Protein AF-A0A968WEZ2-F1 (afdb_monomer_lite)

Radius of gyration: 13.59 Å; chains: 1; bounding box: 35×35×30 Å

Sequence (108 aa):
MQVKFKNPVKPELSGIVQKRNRRLQNFFSSKNLDVRLHGDAQNPLMVLCGCVGLSAYVHNFDLILLDKPNQGATMKTFKLTEIVQGTREEVIEWIQEFPQMPLYRHST

Structure (mmCIF, N/CA/C/O backbone):
data_AF-A0A968WEZ2-F1
#
_entry.id   AF-A0A968WEZ2-F1
#
loop_
_atom_site.group_PDB
_atom_site.id
_atom_site.type_symbol
_atom_site.label_atom_id
_atom_site.label_alt_id
_atom_site.label_comp_id
_atom_site.label_asym_id
_atom_site.label_entity_id
_atom_site.label_seq_id
_atom_site.pdbx_PDB_ins_code
_atom_site.Cartn_x
_atom_site.Cartn_y
_atom_site.Cartn_z
_atom_site.occupancy
_atom_site.B_iso_or_equiv
_atom_site.auth_seq_id
_atom_site.auth_comp_id
_atom_site.auth_asym_id
_atom_site.auth_ato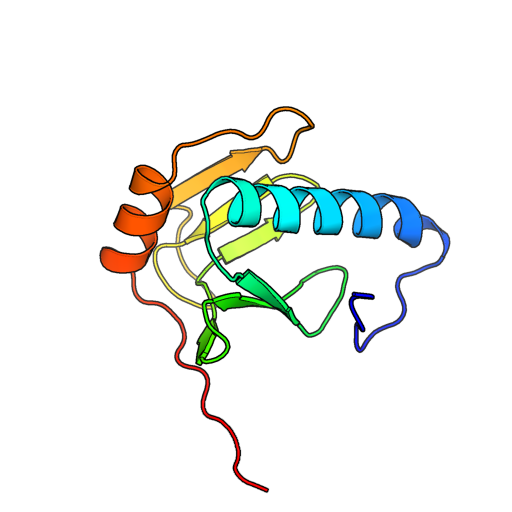m_id
_atom_site.pdbx_PDB_model_num
ATOM 1 N N . MET A 1 1 ? 1.355 -15.223 9.016 1.00 38.09 1 MET A N 1
ATOM 2 C CA . MET A 1 1 ? 1.971 -15.585 7.717 1.00 38.09 1 MET A CA 1
ATOM 3 C C . MET A 1 1 ? 3.245 -14.767 7.532 1.00 38.09 1 MET A C 1
ATOM 5 O O . MET A 1 1 ? 3.175 -13.553 7.658 1.00 38.09 1 MET A O 1
ATOM 9 N N . GLN A 1 2 ? 4.399 -15.403 7.304 1.00 38.97 2 GLN A N 1
ATOM 10 C CA . GLN A 1 2 ? 5.657 -14.698 7.010 1.00 38.97 2 GLN A CA 1
ATOM 11 C C . GLN A 1 2 ? 5.679 -14.239 5.547 1.00 38.97 2 GLN A C 1
ATOM 13 O O . GLN A 1 2 ? 5.429 -15.031 4.640 1.00 38.97 2 GLN A O 1
ATOM 18 N N . VAL A 1 3 ? 5.994 -12.964 5.327 1.00 54.66 3 VAL A N 1
ATOM 19 C CA . VAL A 1 3 ? 6.190 -12.382 3.995 1.00 54.66 3 VAL A CA 1
ATOM 20 C C . VAL A 1 3 ? 7.546 -12.856 3.465 1.00 54.66 3 VAL A C 1
ATOM 22 O O . VAL A 1 3 ? 8.570 -12.580 4.086 1.00 54.66 3 VAL A O 1
ATOM 25 N N . LYS A 1 4 ? 7.568 -13.599 2.352 1.00 53.06 4 LYS A N 1
ATOM 26 C CA . LYS A 1 4 ? 8.810 -14.074 1.719 1.00 53.06 4 LYS A CA 1
ATOM 27 C C . LYS A 1 4 ? 9.200 -13.126 0.584 1.00 53.06 4 LYS A C 1
ATOM 29 O O . LYS A 1 4 ? 8.541 -13.108 -0.452 1.00 53.06 4 LYS A O 1
ATOM 34 N N . PHE A 1 5 ? 10.257 -12.346 0.784 1.00 66.69 5 PHE A N 1
ATOM 35 C CA . PHE A 1 5 ? 10.818 -11.457 -0.236 1.00 66.69 5 PHE A CA 1
ATOM 36 C C . PHE A 1 5 ? 11.946 -12.151 -1.007 1.00 66.69 5 PHE A C 1
ATOM 38 O O . PHE A 1 5 ? 12.654 -12.983 -0.443 1.00 66.69 5 PHE A O 1
ATOM 45 N N . LYS A 1 6 ? 12.101 -11.821 -2.297 1.00 55.00 6 LYS A N 1
ATOM 46 C CA . LYS A 1 6 ? 13.113 -12.437 -3.179 1.00 55.00 6 LYS A CA 1
ATOM 47 C C . LYS A 1 6 ? 14.534 -11.913 -2.937 1.00 55.00 6 LYS A C 1
ATOM 49 O O . LYS A 1 6 ? 15.476 -12.671 -3.126 1.00 55.00 6 LYS A O 1
ATOM 54 N N . ASN A 1 7 ? 14.680 -10.661 -2.495 1.00 58.75 7 ASN A N 1
ATOM 55 C CA . ASN A 1 7 ? 15.979 -10.042 -2.225 1.00 58.75 7 ASN A CA 1
ATOM 56 C C . ASN A 1 7 ? 16.211 -9.880 -0.713 1.00 58.75 7 ASN A C 1
ATOM 58 O O . ASN A 1 7 ? 15.320 -9.376 -0.017 1.00 58.75 7 ASN A O 1
ATOM 62 N N . PRO A 1 8 ? 17.388 -10.266 -0.188 1.00 58.38 8 PRO A N 1
ATOM 63 C CA . PRO A 1 8 ? 17.728 -10.041 1.209 1.00 58.38 8 PRO A CA 1
ATOM 64 C C . PRO A 1 8 ? 17.867 -8.538 1.477 1.00 58.38 8 PRO A C 1
ATOM 66 O O . PRO A 1 8 ? 18.619 -7.831 0.809 1.00 58.38 8 PRO A O 1
ATOM 69 N N . VAL A 1 9 ? 17.131 -8.034 2.470 1.00 63.16 9 VAL A N 1
ATOM 70 C CA . VAL A 1 9 ? 17.291 -6.652 2.940 1.00 63.16 9 VAL A CA 1
ATOM 71 C C . VAL A 1 9 ? 18.659 -6.527 3.598 1.00 63.16 9 VAL A C 1
ATOM 73 O O . VAL A 1 9 ? 19.019 -7.384 4.405 1.00 63.16 9 VAL A O 1
ATOM 76 N N . LYS A 1 10 ? 19.401 -5.449 3.302 1.00 70.12 10 LYS A N 1
ATOM 77 C CA . LYS A 1 10 ? 20.630 -5.123 4.043 1.00 70.12 10 LYS A CA 1
ATOM 78 C C . LYS A 1 10 ? 20.350 -5.208 5.555 1.00 70.12 10 LYS A C 1
ATOM 80 O O . LYS A 1 10 ? 19.337 -4.646 5.983 1.00 70.12 10 LYS A O 1
ATOM 85 N N . PRO A 1 11 ? 21.205 -5.862 6.363 1.00 64.88 11 PRO A N 1
ATOM 86 C CA . PRO A 1 11 ? 20.917 -6.131 7.777 1.00 64.88 11 PRO A CA 1
ATOM 87 C C . PRO A 1 11 ? 20.502 -4.876 8.555 1.00 64.88 11 PRO A C 1
ATOM 89 O O . PRO A 1 11 ? 19.534 -4.898 9.312 1.00 64.88 11 PRO A O 1
ATOM 92 N N . GLU A 1 12 ? 21.167 -3.760 8.261 1.00 65.38 12 GLU A N 1
ATOM 93 C CA . GLU A 1 12 ? 20.985 -2.437 8.868 1.00 65.38 12 GLU A CA 1
ATOM 94 C C . GLU A 1 12 ? 19.600 -1.821 8.599 1.00 65.38 12 GLU A C 1
ATOM 96 O O . GLU A 1 12 ? 19.031 -1.136 9.444 1.00 65.38 12 GLU A O 1
ATOM 101 N N . LEU A 1 13 ? 19.019 -2.097 7.428 1.00 70.62 13 LEU A N 1
ATOM 102 C CA . LEU A 1 13 ? 17.718 -1.567 7.002 1.00 70.62 13 LEU A CA 1
ATOM 103 C C . LEU A 1 13 ? 16.567 -2.538 7.287 1.00 70.62 13 LEU A C 1
ATOM 105 O O . LEU A 1 13 ? 15.399 -2.181 7.116 1.00 70.62 13 LEU A O 1
ATOM 109 N N . SER A 1 14 ? 16.880 -3.764 7.718 1.00 79.31 14 SER A N 1
ATOM 110 C CA . SER A 1 14 ? 15.908 -4.849 7.869 1.00 79.31 14 SER A CA 1
ATOM 111 C C . SER A 1 14 ? 14.756 -4.475 8.805 1.00 79.31 14 SER A C 1
ATOM 113 O O . SER A 1 14 ? 13.595 -4.632 8.427 1.00 79.31 14 SER A O 1
ATOM 115 N N . GLY A 1 15 ? 15.050 -3.885 9.967 1.00 87.62 15 GLY A N 1
ATOM 116 C CA . GLY A 1 15 ? 14.035 -3.492 10.947 1.00 87.62 15 GLY A CA 1
ATOM 117 C C . GLY A 1 15 ? 13.103 -2.386 10.445 1.00 87.62 15 GLY A C 1
ATOM 118 O O . GLY A 1 15 ? 11.884 -2.472 10.612 1.00 87.62 15 GLY A O 1
ATOM 119 N N . ILE A 1 16 ? 13.651 -1.368 9.774 1.00 91.62 16 ILE A N 1
ATOM 120 C CA . ILE A 1 16 ? 12.869 -0.238 9.246 1.00 91.62 16 ILE A CA 1
ATOM 121 C C . ILE A 1 16 ? 11.962 -0.706 8.105 1.00 91.62 16 ILE A C 1
ATOM 123 O O . ILE A 1 16 ? 10.765 -0.412 8.110 1.00 91.62 16 ILE A O 1
ATOM 127 N N . VAL A 1 17 ? 12.503 -1.483 7.162 1.00 91.69 17 VAL A N 1
ATOM 128 C CA . VAL A 1 17 ? 11.745 -2.022 6.023 1.00 91.69 17 VAL A CA 1
ATOM 129 C C . VAL A 1 17 ? 10.642 -2.968 6.498 1.00 91.69 17 VAL A C 1
ATOM 131 O O . VAL A 1 17 ? 9.507 -2.866 6.033 1.00 91.69 17 VAL A O 1
ATOM 134 N N . GLN A 1 18 ? 10.923 -3.839 7.473 1.00 92.00 18 GLN A N 1
ATOM 135 C CA . GLN A 1 18 ? 9.904 -4.704 8.075 1.00 92.00 18 GLN A CA 1
ATOM 136 C C . GLN A 1 18 ? 8.803 -3.893 8.767 1.00 92.00 18 GLN A C 1
ATOM 138 O O . GLN A 1 18 ? 7.620 -4.157 8.545 1.00 92.00 18 GLN A O 1
ATOM 143 N N . LYS A 1 19 ? 9.165 -2.874 9.560 1.00 94.56 19 LYS A N 1
ATOM 144 C CA . LYS A 1 19 ? 8.201 -1.993 10.236 1.00 94.56 19 LYS A CA 1
ATOM 145 C C . LYS A 1 19 ? 7.304 -1.270 9.232 1.00 94.56 19 LYS A C 1
ATOM 147 O O . LYS A 1 19 ? 6.085 -1.259 9.403 1.00 94.56 19 LYS A O 1
ATOM 152 N N . ARG A 1 20 ? 7.885 -0.709 8.171 1.00 95.62 20 ARG A N 1
ATOM 153 C CA . ARG A 1 20 ? 7.147 -0.073 7.074 1.00 95.62 20 ARG A CA 1
ATOM 154 C C . ARG A 1 20 ? 6.204 -1.051 6.387 1.00 95.62 20 ARG A C 1
ATOM 156 O O . ARG A 1 20 ? 5.024 -0.750 6.260 1.00 95.62 20 ARG A O 1
ATOM 163 N N . ASN A 1 21 ? 6.692 -2.221 5.980 1.00 95.69 21 ASN A N 1
ATOM 164 C CA . ASN A 1 21 ? 5.881 -3.211 5.267 1.00 95.69 21 ASN A CA 1
ATOM 165 C C . ASN A 1 21 ? 4.738 -3.744 6.141 1.00 95.69 21 ASN A C 1
ATOM 167 O O . ASN A 1 21 ? 3.638 -3.959 5.639 1.00 95.69 21 ASN A O 1
ATOM 171 N N . ARG A 1 22 ? 4.953 -3.879 7.456 1.00 95.25 22 ARG A N 1
ATOM 172 C CA . ARG A 1 22 ? 3.884 -4.192 8.411 1.00 95.25 22 ARG A CA 1
ATOM 173 C C . ARG A 1 22 ? 2.833 -3.082 8.469 1.00 95.25 22 ARG A C 1
ATOM 175 O O . ARG A 1 22 ? 1.646 -3.379 8.430 1.00 95.25 22 ARG A O 1
ATOM 182 N N . ARG A 1 23 ? 3.241 -1.809 8.538 1.00 96.62 23 ARG A N 1
ATOM 183 C CA . ARG A 1 23 ? 2.296 -0.676 8.514 1.00 96.62 23 ARG A CA 1
ATOM 184 C C . ARG A 1 23 ? 1.544 -0.579 7.187 1.00 96.62 23 ARG A C 1
ATOM 186 O O . ARG A 1 23 ? 0.352 -0.307 7.197 1.00 96.62 23 ARG A O 1
ATOM 193 N N . LEU A 1 24 ? 2.213 -0.861 6.072 1.00 97.19 24 LEU A N 1
ATOM 194 C CA . LEU A 1 24 ? 1.599 -0.929 4.749 1.00 97.19 24 LEU A CA 1
ATOM 195 C C . LEU A 1 24 ? 0.528 -2.027 4.682 1.00 97.19 24 LEU A C 1
ATOM 197 O O . LEU A 1 24 ? -0.582 -1.773 4.231 1.00 97.19 24 LEU A O 1
ATOM 201 N N . GLN A 1 25 ? 0.822 -3.227 5.190 1.00 95.94 25 GLN A N 1
ATOM 202 C CA . GLN A 1 25 ? -0.178 -4.294 5.292 1.00 95.94 25 GLN A CA 1
ATOM 203 C C . GLN A 1 25 ? -1.345 -3.891 6.192 1.00 95.94 25 GLN A C 1
ATOM 205 O O . GLN A 1 25 ? -2.496 -4.048 5.804 1.00 95.94 25 GLN A O 1
ATOM 210 N N . ASN A 1 26 ? -1.064 -3.314 7.363 1.00 96.25 26 ASN A N 1
ATOM 211 C CA . ASN A 1 26 ? -2.108 -2.843 8.270 1.00 96.25 26 ASN A CA 1
ATOM 212 C C . ASN A 1 26 ? -3.004 -1.778 7.622 1.00 96.25 26 ASN A C 1
ATOM 214 O O . ASN A 1 26 ? -4.208 -1.799 7.854 1.00 96.25 26 ASN A O 1
ATOM 218 N N . PHE A 1 27 ? -2.443 -0.884 6.799 1.00 97.69 27 PHE A N 1
ATOM 219 C CA . PHE A 1 27 ? -3.198 0.152 6.092 1.00 97.69 27 PHE A CA 1
ATOM 220 C C . PHE A 1 27 ? -4.286 -0.432 5.180 1.00 97.69 27 PHE A C 1
ATOM 222 O O . PHE A 1 27 ? -5.401 0.090 5.157 1.00 97.69 27 PHE A O 1
ATOM 229 N N . PHE A 1 28 ? -3.976 -1.502 4.440 1.00 97.31 28 PHE A N 1
ATOM 230 C CA . PHE A 1 28 ? -4.944 -2.170 3.564 1.00 97.31 28 PHE A CA 1
ATOM 231 C C . PHE A 1 28 ? -5.882 -3.099 4.340 1.00 97.31 28 PHE A C 1
ATOM 233 O O . PHE A 1 28 ? -7.092 -3.085 4.108 1.00 97.31 28 PHE A O 1
ATOM 240 N N . SER A 1 29 ? -5.356 -3.848 5.313 1.00 96.12 29 SER A N 1
ATOM 241 C CA . SER A 1 29 ? -6.155 -4.747 6.149 1.00 96.12 29 SER A CA 1
ATOM 242 C C . SER A 1 29 ? -7.205 -4.000 6.970 1.00 96.12 29 SER A C 1
ATOM 244 O O . SER A 1 29 ? -8.333 -4.469 7.066 1.00 96.12 29 SER A O 1
ATOM 246 N N . SER A 1 30 ? -6.895 -2.811 7.505 1.00 96.56 30 SER A N 1
ATOM 247 C CA . SER A 1 30 ? -7.879 -2.001 8.244 1.00 96.56 30 SER A CA 1
ATOM 248 C C . SER A 1 30 ? -9.028 -1.503 7.363 1.00 96.56 30 SER A C 1
ATOM 250 O O . SER A 1 30 ? -10.053 -1.067 7.874 1.00 96.56 30 SER A O 1
ATOM 252 N N . LYS A 1 31 ? -8.839 -1.527 6.040 1.00 96.56 31 LYS A N 1
ATOM 253 C CA . LYS A 1 31 ? -9.838 -1.176 5.031 1.00 96.56 31 LYS A CA 1
ATOM 254 C C . LYS A 1 31 ? -10.487 -2.420 4.428 1.00 96.56 31 LYS A C 1
ATOM 256 O O . LYS A 1 31 ? -11.211 -2.278 3.452 1.00 96.56 31 LYS A O 1
ATOM 261 N N . ASN A 1 32 ? -10.256 -3.622 4.970 1.00 96.38 32 ASN A N 1
ATOM 262 C CA . ASN A 1 32 ? -10.747 -4.904 4.447 1.00 96.38 32 ASN A CA 1
ATOM 263 C C . ASN A 1 32 ? -10.368 -5.155 2.970 1.00 96.38 32 ASN A C 1
ATOM 265 O O . ASN A 1 32 ? -11.203 -5.599 2.176 1.00 96.38 32 ASN A O 1
ATOM 269 N N . LEU A 1 33 ? -9.130 -4.831 2.583 1.00 95.69 33 LEU A N 1
ATOM 270 C CA . LEU A 1 33 ? -8.582 -5.110 1.250 1.00 95.69 33 LEU A CA 1
ATOM 271 C C . LEU A 1 33 ? -7.515 -6.213 1.344 1.00 95.69 33 LEU A C 1
ATOM 273 O O . LEU A 1 33 ? -6.529 -6.048 2.063 1.00 95.69 33 LEU A O 1
ATOM 277 N N . ASP A 1 34 ? -7.686 -7.324 0.611 1.00 94.44 34 ASP A N 1
ATOM 278 C CA . ASP A 1 34 ? -6.674 -8.398 0.513 1.00 94.44 34 ASP A CA 1
ATOM 279 C C . ASP A 1 34 ? -5.540 -7.956 -0.417 1.00 94.44 34 ASP A C 1
ATOM 281 O O . ASP A 1 34 ? -5.508 -8.296 -1.602 1.00 94.44 34 ASP A O 1
ATOM 285 N N . VAL A 1 35 ? -4.633 -7.138 0.122 1.00 95.94 35 VAL A N 1
ATOM 286 C CA . VAL A 1 35 ? -3.416 -6.699 -0.562 1.00 95.94 35 VAL A CA 1
ATOM 287 C C . VAL A 1 35 ? -2.216 -7.454 -0.014 1.00 95.94 35 VAL A C 1
ATOM 289 O O . VAL A 1 35 ? -1.882 -7.382 1.171 1.00 95.94 35 VAL A O 1
ATOM 292 N N . ARG A 1 36 ? -1.511 -8.143 -0.908 1.00 94.69 36 ARG A N 1
ATOM 293 C CA . ARG A 1 36 ? -0.303 -8.907 -0.595 1.00 94.69 36 ARG A CA 1
ATOM 294 C C . ARG A 1 36 ? 0.925 -8.207 -1.145 1.00 94.69 36 ARG A C 1
ATOM 296 O O . ARG A 1 36 ? 0.894 -7.640 -2.230 1.00 94.69 36 ARG A O 1
ATOM 303 N N . LEU A 1 37 ? 2.020 -8.260 -0.392 1.00 94.94 37 LEU A N 1
ATOM 304 C CA . LEU A 1 37 ? 3.303 -7.696 -0.809 1.00 94.94 37 LEU A CA 1
ATOM 305 C C . LEU A 1 37 ? 4.148 -8.786 -1.473 1.00 94.94 37 LEU A C 1
ATOM 307 O O . LEU A 1 37 ? 4.384 -9.831 -0.867 1.00 94.94 37 LEU A O 1
ATOM 311 N N . HIS A 1 38 ? 4.612 -8.532 -2.693 1.00 91.56 38 HIS A N 1
ATOM 312 C CA . HIS A 1 38 ? 5.404 -9.459 -3.500 1.00 91.56 38 HIS A CA 1
ATOM 313 C C . HIS A 1 38 ? 6.721 -8.822 -3.963 1.00 91.56 38 HIS A C 1
ATOM 315 O O . HIS A 1 38 ? 6.836 -7.605 -4.078 1.00 91.56 38 HIS A O 1
ATOM 321 N N . GLY A 1 39 ? 7.711 -9.660 -4.284 1.00 88.06 39 GLY A N 1
ATOM 322 C CA . GLY A 1 39 ? 8.963 -9.215 -4.900 1.00 88.06 39 GLY A CA 1
ATOM 323 C C . GLY A 1 39 ? 10.000 -8.721 -3.892 1.00 88.06 39 GLY A C 1
ATOM 324 O O . GLY A 1 39 ? 10.408 -9.479 -3.006 1.00 88.06 39 GLY A O 1
ATOM 325 N N . ASP A 1 40 ? 10.475 -7.491 -4.080 1.00 88.75 40 ASP A N 1
ATOM 326 C CA . ASP A 1 40 ? 11.519 -6.870 -3.262 1.00 88.75 40 ASP A CA 1
ATOM 327 C C . ASP A 1 40 ? 10.923 -6.276 -1.979 1.00 88.75 40 ASP A C 1
ATOM 329 O O . ASP A 1 40 ? 9.911 -5.583 -2.007 1.00 88.75 40 ASP A O 1
ATOM 333 N N . ALA A 1 41 ? 11.553 -6.522 -0.833 1.00 89.44 41 ALA A N 1
ATOM 334 C CA . ALA A 1 41 ? 11.093 -5.972 0.434 1.00 89.44 41 ALA A CA 1
ATOM 335 C C . ALA A 1 41 ? 11.164 -4.447 0.486 1.00 89.44 41 ALA A C 1
ATOM 337 O O . ALA A 1 41 ? 10.329 -3.851 1.158 1.00 89.44 41 ALA A O 1
ATOM 338 N N . GLN A 1 42 ? 12.144 -3.824 -0.171 1.00 89.88 42 GLN A N 1
ATOM 339 C CA . GLN A 1 42 ? 12.334 -2.375 -0.198 1.00 89.88 42 GLN A CA 1
ATOM 340 C C . GLN A 1 42 ? 11.375 -1.693 -1.166 1.00 89.88 42 GLN A C 1
ATOM 342 O O . GLN A 1 42 ? 10.888 -0.612 -0.846 1.00 89.88 42 GLN A O 1
ATOM 347 N N . ASN A 1 43 ? 11.024 -2.358 -2.264 1.00 90.44 43 ASN A N 1
ATOM 348 C CA . ASN A 1 43 ? 10.080 -1.862 -3.264 1.00 90.44 43 ASN A CA 1
ATOM 349 C C . ASN A 1 43 ? 9.038 -2.949 -3.574 1.00 90.44 43 ASN A C 1
ATOM 351 O O . ASN A 1 43 ? 9.092 -3.570 -4.638 1.00 90.44 43 ASN A O 1
ATOM 355 N N . PRO A 1 44 ? 8.134 -3.250 -2.623 1.00 93.75 44 PRO A N 1
ATOM 356 C CA . PRO A 1 44 ? 7.199 -4.349 -2.783 1.00 93.75 44 PRO A CA 1
ATOM 357 C C . PRO A 1 44 ? 6.139 -4.012 -3.824 1.00 93.75 44 PRO A C 1
ATOM 359 O O . PRO A 1 44 ? 5.536 -2.940 -3.789 1.00 93.75 44 PRO A O 1
ATOM 362 N N . LEU A 1 45 ? 5.846 -4.981 -4.687 1.00 93.69 45 LEU A N 1
ATOM 363 C CA . LEU A 1 45 ? 4.641 -4.957 -5.502 1.00 93.69 45 LEU A CA 1
ATOM 364 C C . LEU A 1 45 ? 3.438 -5.240 -4.598 1.00 93.69 45 LEU A C 1
ATOM 366 O O . LEU A 1 45 ? 3.406 -6.258 -3.904 1.00 93.69 45 LEU A O 1
ATOM 370 N N . MET A 1 46 ? 2.449 -4.353 -4.617 1.00 95.94 46 MET A N 1
ATOM 371 C CA . MET A 1 46 ? 1.184 -4.529 -3.907 1.00 95.94 46 MET A CA 1
ATOM 372 C C . MET A 1 46 ? 0.181 -5.214 -4.827 1.00 95.94 46 MET A C 1
ATOM 374 O O . MET A 1 46 ? -0.168 -4.674 -5.871 1.00 95.94 46 MET A O 1
ATOM 378 N N . VAL A 1 47 ? -0.268 -6.406 -4.448 1.00 95.69 47 VAL A N 1
ATOM 379 C CA . VAL A 1 47 ? -1.154 -7.244 -5.255 1.00 95.69 47 VAL A CA 1
ATOM 380 C C . VAL A 1 47 ? -2.502 -7.382 -4.567 1.00 95.69 47 VAL A C 1
ATOM 382 O O . VAL A 1 47 ? -2.607 -8.053 -3.542 1.00 95.69 47 VAL A O 1
ATOM 385 N N . LEU A 1 48 ? -3.528 -6.771 -5.147 1.00 94.69 48 LEU A N 1
ATOM 386 C CA . LEU A 1 48 ? -4.917 -6.883 -4.731 1.00 94.69 48 LEU A CA 1
ATOM 387 C C . LEU A 1 48 ? -5.529 -8.187 -5.256 1.00 94.69 48 LEU A C 1
ATOM 389 O O . LEU A 1 48 ? -5.425 -8.505 -6.446 1.00 94.69 48 LEU A O 1
ATOM 393 N N . CYS A 1 49 ? -6.158 -8.948 -4.356 1.00 90.75 49 CYS A N 1
ATOM 394 C CA . CYS A 1 49 ? -6.884 -10.192 -4.648 1.00 90.75 49 CYS A CA 1
ATOM 395 C C . CYS A 1 49 ? -6.074 -11.231 -5.455 1.00 90.75 49 CYS A C 1
ATOM 397 O O . CYS A 1 49 ? -6.636 -12.106 -6.109 1.00 90.75 49 CYS A O 1
ATOM 399 N N . GLY A 1 50 ? -4.739 -11.147 -5.429 1.00 87.25 50 GLY A N 1
ATOM 400 C CA . GLY A 1 50 ? -3.841 -12.069 -6.130 1.00 87.25 50 GLY A CA 1
ATOM 401 C C . GLY A 1 50 ? -3.744 -11.900 -7.654 1.00 87.25 50 GLY A C 1
ATOM 402 O O . GLY A 1 50 ? -2.995 -12.658 -8.268 1.00 87.25 50 GLY A O 1
ATOM 403 N N . CYS A 1 51 ? -4.453 -10.948 -8.268 1.00 89.62 51 CYS A N 1
ATOM 404 C CA . CYS A 1 51 ? -4.515 -10.804 -9.731 1.00 89.62 51 CYS A CA 1
ATOM 405 C C . CYS A 1 51 ? -4.307 -9.374 -10.253 1.00 89.62 51 CYS A C 1
ATOM 407 O O . CYS A 1 51 ? -4.115 -9.199 -11.455 1.00 89.62 51 CYS A O 1
ATOM 409 N N . VAL A 1 52 ? -4.305 -8.359 -9.385 1.00 93.00 52 VAL A N 1
ATOM 410 C CA . VAL A 1 52 ? -4.142 -6.955 -9.793 1.00 93.00 52 VAL A CA 1
ATOM 411 C C . VAL A 1 52 ? -2.993 -6.318 -9.022 1.00 93.00 52 VAL A C 1
ATOM 413 O O . VAL A 1 52 ? -3.020 -6.258 -7.798 1.00 93.00 52 VAL A O 1
ATOM 416 N N . GLY A 1 53 ? -1.976 -5.838 -9.729 1.00 95.06 53 GLY A N 1
ATOM 417 C CA . GLY A 1 53 ? -0.912 -5.007 -9.181 1.00 95.06 53 GLY A CA 1
ATOM 418 C C . GLY A 1 53 ? -1.387 -3.564 -9.055 1.00 95.06 53 GLY A C 1
ATOM 419 O O . GLY A 1 53 ? -1.775 -2.953 -10.050 1.00 95.06 53 GLY A O 1
ATOM 420 N N . LEU A 1 54 ? -1.354 -3.022 -7.842 1.00 96.31 54 LEU A N 1
ATOM 421 C CA . LEU A 1 54 ? -1.733 -1.638 -7.595 1.00 96.31 54 LEU A CA 1
ATOM 422 C C . LEU A 1 54 ? -0.710 -0.681 -8.216 1.00 96.31 54 LEU A C 1
ATOM 424 O O . LEU A 1 54 ? 0.498 -0.869 -8.051 1.00 96.31 54 LEU A O 1
ATOM 428 N N . SER A 1 55 ? -1.200 0.374 -8.865 1.00 96.31 55 SER A N 1
ATOM 429 C CA . SER A 1 55 ? -0.427 1.509 -9.385 1.00 96.31 55 SER A CA 1
ATOM 430 C C . SER A 1 55 ? 0.050 2.405 -8.242 1.00 96.31 55 SER A C 1
ATOM 432 O O . SER A 1 55 ? -0.301 3.573 -8.136 1.00 96.31 55 SER A O 1
ATOM 434 N N . ALA A 1 56 ? 0.816 1.836 -7.323 1.00 96.44 56 ALA A N 1
ATOM 435 C CA . ALA A 1 56 ? 1.271 2.504 -6.122 1.00 96.44 56 ALA A CA 1
ATOM 436 C C . ALA A 1 56 ? 2.663 2.009 -5.742 1.00 96.44 56 ALA A C 1
ATOM 438 O O . ALA A 1 56 ? 3.065 0.894 -6.080 1.00 96.44 56 ALA A O 1
ATOM 439 N N . TYR A 1 57 ? 3.387 2.819 -4.981 1.00 95.88 57 TYR A N 1
ATOM 440 C CA . TYR A 1 57 ? 4.641 2.403 -4.367 1.00 95.88 57 TYR A CA 1
ATOM 441 C C . TYR A 1 57 ? 4.766 2.967 -2.958 1.00 95.88 57 TYR A C 1
ATOM 443 O O . TYR A 1 57 ? 4.003 3.833 -2.532 1.00 95.88 57 TYR A O 1
ATOM 451 N N . VAL A 1 58 ? 5.738 2.444 -2.215 1.00 95.56 58 VAL A N 1
ATOM 452 C CA . VAL A 1 58 ? 6.065 2.940 -0.883 1.00 95.56 58 VAL A CA 1
ATOM 453 C C . VAL A 1 58 ? 7.499 3.447 -0.865 1.00 95.56 58 VAL A C 1
ATOM 455 O O . VAL A 1 58 ? 8.424 2.746 -1.272 1.00 95.56 58 VAL A O 1
ATOM 458 N N . HIS A 1 59 ? 7.695 4.657 -0.355 1.00 93.38 59 HIS A N 1
ATOM 459 C CA . HIS A 1 59 ? 9.014 5.229 -0.113 1.00 93.38 59 HIS A CA 1
ATOM 460 C C . HIS A 1 59 ? 9.074 5.726 1.330 1.00 93.38 59 HIS A C 1
ATOM 462 O O . HIS A 1 59 ? 8.184 6.436 1.781 1.00 93.38 59 HIS A O 1
ATOM 468 N N . ASN A 1 60 ? 10.091 5.317 2.094 1.00 92.31 60 ASN A N 1
ATOM 469 C CA . ASN A 1 60 ? 10.171 5.557 3.542 1.00 92.31 60 ASN A CA 1
ATOM 470 C C . ASN A 1 60 ? 8.922 5.090 4.305 1.00 92.31 60 ASN A C 1
ATOM 472 O O . ASN A 1 60 ? 8.782 3.900 4.537 1.00 92.31 60 ASN A O 1
ATOM 476 N N . PHE A 1 61 ? 8.024 5.986 4.705 1.00 96.31 61 PHE A N 1
ATOM 477 C CA . PHE A 1 61 ? 6.737 5.646 5.321 1.00 96.31 61 PHE A CA 1
ATOM 478 C C . PHE A 1 61 ? 5.578 6.303 4.574 1.00 96.31 61 PHE A C 1
ATOM 480 O O . PHE A 1 61 ? 4.511 6.478 5.144 1.00 96.31 61 PHE A O 1
ATOM 487 N N . ASP A 1 62 ? 5.770 6.640 3.308 1.00 97.56 62 ASP A N 1
ATOM 488 C CA . ASP A 1 62 ? 4.757 7.268 2.479 1.00 97.56 62 ASP A CA 1
ATOM 489 C C . ASP A 1 62 ? 4.279 6.250 1.442 1.00 97.56 62 ASP A C 1
ATOM 491 O O . ASP A 1 62 ? 5.067 5.733 0.645 1.00 97.56 62 ASP A O 1
ATOM 495 N N . LEU A 1 63 ? 2.990 5.915 1.504 1.00 97.69 63 LEU A N 1
ATOM 496 C CA . LEU A 1 63 ? 2.292 5.173 0.463 1.00 97.69 63 LEU A CA 1
ATOM 497 C C . LEU A 1 63 ? 1.820 6.176 -0.582 1.00 97.69 63 LEU A C 1
ATOM 499 O O . LEU A 1 63 ? 1.019 7.055 -0.271 1.00 97.69 63 LEU A O 1
ATOM 503 N N . ILE A 1 64 ? 2.311 6.027 -1.803 1.00 97.62 64 ILE A N 1
ATOM 504 C CA . ILE A 1 64 ? 2.057 6.939 -2.911 1.00 97.62 64 ILE A CA 1
ATOM 505 C C . ILE A 1 64 ? 1.188 6.214 -3.931 1.00 97.62 64 ILE A C 1
ATOM 507 O O . ILE A 1 64 ? 1.573 5.164 -4.450 1.00 97.62 64 ILE A O 1
ATOM 511 N N . LEU A 1 65 ? 0.008 6.772 -4.180 1.00 97.12 65 LEU A N 1
ATOM 512 C CA . LEU A 1 65 ? -0.981 6.289 -5.133 1.00 97.12 65 LEU A CA 1
ATOM 513 C C . LEU A 1 65 ? -0.846 7.074 -6.437 1.00 97.12 65 LEU A C 1
ATOM 515 O O . LEU A 1 65 ? -0.785 8.306 -6.408 1.00 97.12 65 LEU A O 1
ATOM 519 N N . LEU A 1 66 ? -0.787 6.367 -7.564 1.00 97.75 66 LEU A N 1
ATOM 520 C CA . LEU A 1 66 ? -0.529 6.945 -8.881 1.00 97.75 66 LEU A CA 1
ATOM 521 C C . LEU A 1 66 ? -1.752 6.875 -9.792 1.00 97.75 66 LEU A C 1
ATOM 523 O O . LEU A 1 66 ? -2.652 6.065 -9.579 1.00 97.75 66 LEU A O 1
ATOM 527 N N . ASP A 1 67 ? -1.745 7.697 -10.836 1.00 96.62 67 ASP A N 1
ATOM 528 C CA . ASP A 1 67 ? -2.759 7.684 -11.895 1.00 96.62 67 ASP A CA 1
ATOM 529 C C . ASP A 1 67 ? -2.564 6.564 -12.934 1.00 96.62 67 ASP A C 1
ATOM 531 O O . ASP A 1 67 ? -3.486 6.246 -13.677 1.00 96.62 67 ASP A O 1
ATOM 535 N N . LYS A 1 68 ? -1.376 5.953 -13.014 1.00 94.38 68 LYS A N 1
ATOM 536 C CA . LYS A 1 68 ? -1.077 4.828 -13.914 1.00 94.38 68 LYS A CA 1
ATOM 537 C C . LYS A 1 68 ? 0.104 3.982 -13.423 1.00 94.38 68 LYS A C 1
ATOM 539 O O . LYS A 1 68 ? 0.935 4.464 -12.643 1.00 94.38 68 LYS A O 1
ATOM 544 N N . PRO A 1 69 ? 0.240 2.734 -13.908 1.00 91.44 69 PRO A N 1
ATOM 545 C CA . PRO A 1 69 ? 1.347 1.862 -13.532 1.00 91.44 69 PRO A CA 1
ATOM 546 C C . PRO A 1 69 ? 2.717 2.394 -13.981 1.00 91.44 69 PRO A C 1
ATOM 548 O O . PRO A 1 69 ? 2.829 3.066 -15.005 1.00 91.44 69 PRO A O 1
ATOM 551 N N . ASN A 1 70 ? 3.772 2.008 -13.255 1.00 79.62 70 ASN A N 1
ATOM 552 C CA . ASN A 1 70 ? 5.202 2.144 -13.592 1.00 79.62 70 ASN A CA 1
ATOM 553 C C . ASN A 1 70 ? 5.765 3.557 -13.845 1.00 79.62 70 ASN A C 1
ATOM 555 O O . ASN A 1 70 ? 6.986 3.670 -13.905 1.00 79.62 70 ASN A O 1
ATOM 559 N N . GLN A 1 71 ? 4.941 4.603 -13.999 1.00 81.19 71 GLN A N 1
ATOM 560 C CA . GLN A 1 71 ? 5.381 5.979 -14.302 1.00 81.19 71 GLN A CA 1
ATOM 561 C C . GLN A 1 71 ? 4.242 7.021 -14.200 1.00 81.19 71 GLN A C 1
ATOM 563 O O . GLN A 1 71 ? 4.145 7.947 -15.008 1.00 81.19 71 GLN A O 1
ATOM 568 N N . GLY A 1 72 ? 3.327 6.843 -13.248 1.00 90.44 72 GLY A N 1
ATOM 569 C CA . GLY A 1 72 ? 2.220 7.773 -13.032 1.00 90.44 72 GLY A CA 1
ATOM 570 C C . GLY A 1 72 ? 2.568 9.034 -12.249 1.00 90.44 72 GLY A C 1
ATOM 571 O O . GLY A 1 72 ? 3.590 9.097 -11.565 1.00 90.44 72 GLY A O 1
ATOM 572 N N . ALA A 1 73 ? 1.698 10.033 -12.356 1.00 95.88 73 ALA A N 1
ATOM 573 C CA . ALA A 1 73 ? 1.679 11.184 -11.472 1.00 95.88 73 ALA A CA 1
ATOM 574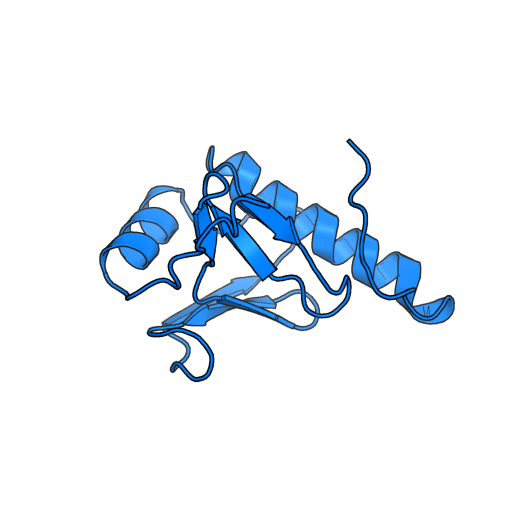 C C . ALA A 1 73 ? 1.091 10.792 -10.109 1.00 95.88 73 ALA A C 1
ATOM 576 O O . ALA A 1 73 ? 0.223 9.923 -10.009 1.00 95.88 73 ALA A O 1
ATOM 577 N N . THR A 1 74 ? 1.570 11.442 -9.050 1.00 97.06 74 THR A N 1
ATOM 578 C CA . THR A 1 74 ? 1.055 11.238 -7.693 1.00 97.06 74 THR A CA 1
ATOM 579 C C . THR A 1 74 ? -0.346 11.817 -7.566 1.00 97.06 74 THR A C 1
ATOM 581 O O . THR A 1 74 ? -0.522 13.029 -7.660 1.00 97.06 74 THR A O 1
ATOM 584 N N . MET A 1 75 ? -1.317 10.958 -7.270 1.00 97.12 75 MET A N 1
ATOM 585 C CA . MET A 1 75 ? -2.698 11.359 -6.998 1.00 97.12 75 MET A CA 1
ATOM 586 C C . MET A 1 75 ? -2.929 11.597 -5.514 1.00 97.12 75 MET A C 1
ATOM 588 O O . MET A 1 75 ? -3.582 12.560 -5.118 1.00 97.12 75 MET A O 1
ATOM 592 N N . LYS A 1 76 ? -2.384 10.716 -4.671 1.00 96.19 76 LYS A N 1
ATOM 593 C CA . LYS A 1 76 ? -2.559 10.809 -3.223 1.00 96.19 76 LYS A CA 1
ATOM 594 C C . LYS A 1 76 ? -1.390 10.175 -2.495 1.00 96.19 76 LYS A C 1
ATOM 596 O O . LYS A 1 76 ? -0.843 9.165 -2.932 1.00 96.19 76 LYS A O 1
ATOM 601 N N . THR A 1 77 ? -1.059 10.744 -1.344 1.00 97.62 77 THR A N 1
ATOM 602 C CA . THR A 1 77 ? -0.039 10.206 -0.448 1.00 97.62 77 THR A CA 1
ATOM 603 C C . THR A 1 77 ? -0.650 9.970 0.922 1.00 97.62 77 THR A C 1
ATOM 605 O O . THR A 1 77 ? -1.256 10.871 1.499 1.00 97.62 77 THR A O 1
ATOM 608 N N . PHE A 1 78 ? -0.465 8.767 1.458 1.00 97.75 78 PHE A N 1
ATOM 609 C CA . PHE A 1 78 ? -0.848 8.410 2.819 1.00 97.75 78 PHE A CA 1
ATOM 610 C C . PHE A 1 78 ? 0.390 8.148 3.663 1.00 97.75 78 PHE A C 1
ATOM 612 O O . PHE A 1 78 ? 1.247 7.342 3.291 1.00 97.75 78 PHE A O 1
ATOM 619 N N . LYS A 1 79 ? 0.460 8.770 4.842 1.00 97.44 79 LYS A N 1
ATOM 620 C CA . LYS A 1 79 ? 1.562 8.519 5.765 1.00 97.44 79 LYS A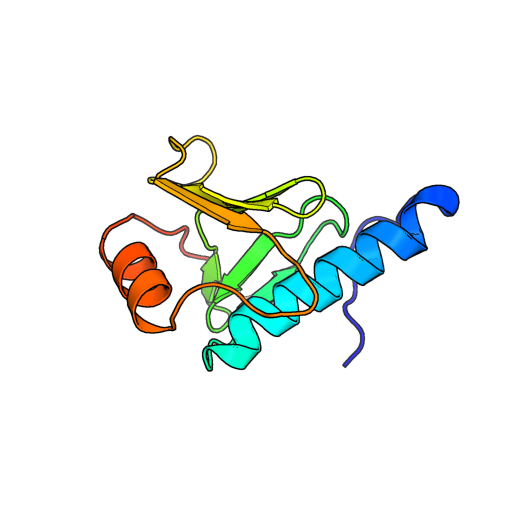 CA 1
ATOM 621 C C . LYS A 1 79 ? 1.280 7.268 6.594 1.00 97.44 79 LYS A C 1
ATOM 623 O O . LYS A 1 79 ? 0.296 7.179 7.327 1.00 97.44 79 LYS A O 1
ATOM 628 N N . LEU A 1 80 ? 2.179 6.297 6.516 1.00 96.81 80 LEU A N 1
ATOM 629 C CA . LEU A 1 80 ? 2.136 5.028 7.235 1.00 96.81 80 LEU A CA 1
ATOM 630 C C . LEU A 1 80 ? 2.591 5.224 8.687 1.00 96.81 80 LEU A C 1
ATOM 632 O O . LEU A 1 80 ? 3.744 4.968 9.065 1.00 96.81 80 LEU A O 1
ATOM 636 N N . THR A 1 81 ? 1.663 5.679 9.522 1.00 94.12 81 THR A N 1
ATOM 637 C CA . THR A 1 81 ? 1.864 5.821 10.970 1.00 94.12 81 THR A CA 1
ATOM 638 C C . THR A 1 81 ? 1.245 4.655 11.746 1.00 94.12 81 THR A C 1
ATOM 640 O O . THR A 1 81 ? 0.851 3.650 11.158 1.00 94.12 81 THR A O 1
ATOM 643 N N . GLU A 1 82 ? 1.244 4.727 13.076 1.00 91.50 82 GLU A N 1
ATOM 644 C CA . GLU A 1 82 ? 0.570 3.725 13.920 1.00 91.50 82 GLU A CA 1
ATOM 645 C C . GLU A 1 82 ? -0.946 3.876 13.873 1.00 91.50 82 GLU A C 1
ATOM 647 O O . GLU A 1 82 ? -1.661 2.877 13.852 1.00 91.50 82 GLU A O 1
ATOM 652 N N . ILE A 1 83 ? -1.417 5.117 13.770 1.00 92.69 83 ILE A N 1
ATOM 653 C CA . ILE A 1 83 ? -2.812 5.428 13.489 1.00 92.69 83 ILE A CA 1
ATOM 654 C C . ILE A 1 83 ? -2.989 5.351 11.972 1.00 92.69 83 ILE A C 1
ATOM 656 O O . ILE A 1 83 ? -2.297 6.037 11.211 1.00 92.69 83 ILE A O 1
ATOM 660 N N . VAL A 1 84 ? -3.880 4.472 11.517 1.00 92.81 84 VAL A N 1
ATOM 661 C CA . VAL A 1 84 ? -4.122 4.298 10.085 1.00 92.81 84 VAL A CA 1
ATOM 662 C C . VAL A 1 84 ? -4.922 5.486 9.560 1.00 92.81 84 VAL A C 1
ATOM 664 O O . VAL A 1 84 ? -5.972 5.823 10.096 1.00 92.81 84 VAL A O 1
ATOM 667 N N . GLN A 1 85 ? -4.407 6.112 8.505 1.00 91.94 85 GLN A N 1
ATOM 668 C CA . GLN A 1 85 ? -5.042 7.241 7.831 1.00 91.94 85 GLN A CA 1
ATOM 669 C C . GLN A 1 85 ? -5.924 6.774 6.6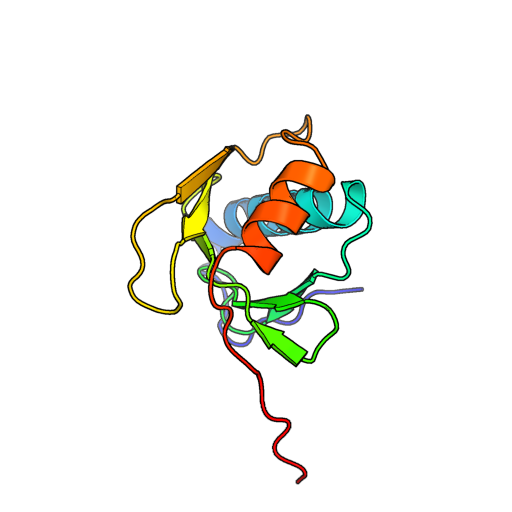67 1.00 91.94 85 GLN A C 1
ATOM 671 O O . GLN A 1 85 ? -5.719 5.686 6.118 1.00 91.94 85 GLN A O 1
ATOM 676 N N . GLY A 1 86 ? -6.855 7.638 6.263 1.00 94.38 86 GLY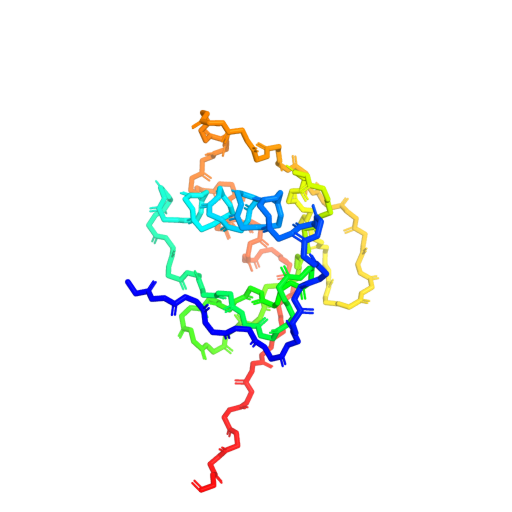 A N 1
ATOM 677 C CA . GLY A 1 86 ? -7.727 7.451 5.105 1.00 94.38 86 GLY A CA 1
ATOM 678 C C . GLY A 1 86 ? -8.822 6.404 5.293 1.00 94.38 86 GLY A C 1
ATOM 679 O O . GLY A 1 86 ? -8.686 5.471 6.092 1.00 94.38 86 GLY A O 1
ATOM 680 N N . THR A 1 87 ? -9.899 6.538 4.527 1.00 96.50 87 THR A N 1
ATOM 681 C CA . THR A 1 87 ? -11.042 5.616 4.572 1.00 96.50 87 THR A CA 1
ATOM 682 C C . THR A 1 87 ? -10.911 4.503 3.534 1.00 96.50 87 THR A C 1
ATOM 684 O O . THR A 1 87 ? -10.001 4.498 2.699 1.00 96.50 87 THR A O 1
ATOM 687 N N . ARG A 1 88 ? -11.785 3.495 3.613 1.00 96.25 88 ARG A N 1
ATOM 688 C CA . ARG A 1 88 ? -11.845 2.433 2.601 1.00 96.25 88 ARG A CA 1
ATOM 689 C C . ARG A 1 88 ? -12.303 3.004 1.261 1.00 96.25 88 ARG A C 1
ATOM 691 O O . ARG A 1 88 ? -11.740 2.643 0.233 1.00 96.25 88 ARG A O 1
ATOM 698 N N . GLU A 1 89 ? -13.296 3.880 1.303 1.00 97.31 89 GLU A N 1
ATOM 699 C CA . GLU A 1 89 ? -13.960 4.490 0.153 1.00 97.31 89 GLU A CA 1
ATOM 700 C C . GLU A 1 89 ? -12.945 5.260 -0.687 1.00 97.31 89 GLU A C 1
ATOM 702 O O . GLU A 1 89 ? -12.813 4.972 -1.867 1.00 97.31 89 GLU A O 1
ATOM 707 N N . GLU A 1 90 ? -12.107 6.089 -0.055 1.00 96.31 90 GLU A N 1
ATOM 708 C CA . GLU A 1 90 ? -11.050 6.839 -0.746 1.00 96.31 90 GLU A CA 1
ATOM 709 C C . GLU A 1 90 ? -10.082 5.941 -1.534 1.00 96.31 90 GLU A C 1
ATOM 711 O O . GLU A 1 90 ? -9.582 6.323 -2.590 1.00 96.31 90 GLU A O 1
ATOM 716 N N . VAL A 1 91 ? -9.764 4.754 -1.007 1.00 96.69 91 VAL A N 1
ATOM 717 C CA . VAL A 1 91 ? -8.852 3.815 -1.676 1.00 96.69 91 VAL A CA 1
ATOM 718 C C . VAL A 1 91 ? -9.572 3.065 -2.793 1.00 96.69 91 VAL A C 1
ATOM 720 O O . VAL A 1 91 ? -8.972 2.816 -3.834 1.00 96.69 91 VAL A O 1
ATOM 723 N N . ILE A 1 92 ? -10.842 2.705 -2.597 1.00 96.75 92 ILE A N 1
ATOM 724 C CA . ILE A 1 92 ? -11.658 2.043 -3.621 1.00 96.75 92 ILE A CA 1
ATOM 725 C C . ILE A 1 92 ? -11.924 2.978 -4.799 1.00 96.75 92 ILE A C 1
ATOM 727 O O . ILE A 1 92 ? -11.747 2.550 -5.936 1.00 96.75 92 ILE A O 1
ATOM 731 N N . GLU A 1 93 ? -12.300 4.227 -4.534 1.00 97.06 93 GLU A N 1
ATOM 732 C CA . GLU A 1 93 ? -12.506 5.253 -5.558 1.00 97.06 93 GLU A CA 1
ATOM 733 C C . GLU A 1 93 ? -11.245 5.406 -6.406 1.00 97.06 93 GLU A C 1
ATOM 735 O O . GLU A 1 93 ? -11.307 5.255 -7.621 1.00 97.06 93 GLU A O 1
ATOM 740 N N . TRP A 1 94 ? -10.077 5.542 -5.770 1.00 97.00 94 TRP A N 1
ATOM 741 C CA . TRP A 1 94 ? -8.802 5.587 -6.488 1.00 97.00 94 TRP A CA 1
ATOM 742 C C . TRP A 1 94 ? -8.533 4.321 -7.330 1.00 97.00 94 TRP A C 1
ATOM 744 O O . TRP A 1 94 ? -8.101 4.425 -8.478 1.00 97.00 94 TRP A O 1
ATOM 754 N N . ILE A 1 95 ? -8.796 3.119 -6.796 1.00 95.81 95 ILE A N 1
ATOM 755 C CA . ILE A 1 95 ? -8.617 1.857 -7.544 1.00 95.81 95 ILE A CA 1
ATOM 756 C C . ILE A 1 95 ? -9.512 1.814 -8.792 1.00 95.81 95 ILE A C 1
ATOM 758 O O . ILE A 1 95 ? -9.105 1.249 -9.807 1.00 95.81 95 ILE A O 1
ATOM 762 N N . GLN A 1 96 ? -10.727 2.360 -8.706 1.00 95.25 96 GLN A N 1
ATOM 763 C CA . GLN A 1 96 ? -11.709 2.366 -9.793 1.00 95.25 96 GLN A CA 1
ATOM 764 C C . GLN A 1 96 ? -11.445 3.466 -10.822 1.00 95.25 96 GLN A C 1
ATOM 766 O O . GLN A 1 96 ? -11.673 3.251 -12.010 1.00 95.25 96 GLN A O 1
ATOM 771 N N . GLU A 1 97 ? -10.978 4.628 -10.372 1.00 96.56 97 GLU A N 1
ATOM 772 C CA . GLU A 1 97 ? -10.746 5.803 -11.210 1.00 96.56 97 GLU A CA 1
ATOM 773 C C . GLU A 1 97 ? -9.497 5.648 -12.085 1.00 96.56 97 GLU A C 1
ATOM 775 O O . GLU A 1 97 ? -9.493 6.069 -13.243 1.00 96.56 97 GLU A O 1
ATOM 780 N N . PHE A 1 98 ? -8.449 5.002 -11.564 1.00 95.50 98 PHE A N 1
ATOM 781 C CA . PHE A 1 98 ? -7.155 4.929 -12.238 1.00 95.50 98 PHE A CA 1
ATOM 782 C C . PHE A 1 98 ? -6.789 3.513 -12.693 1.00 95.50 98 PHE A C 1
ATOM 784 O O . PHE A 1 98 ? -7.028 2.538 -11.972 1.00 95.50 98 PHE A O 1
ATOM 791 N N . PRO A 1 99 ? -6.151 3.362 -13.871 1.00 92.94 99 PRO A N 1
ATOM 792 C CA . PRO A 1 99 ? -5.702 2.070 -14.366 1.00 92.94 99 PRO A CA 1
ATOM 793 C C . PRO A 1 99 ? -4.722 1.383 -13.408 1.00 92.94 99 PRO A C 1
ATOM 795 O O . PRO A 1 99 ? -3.736 1.963 -12.945 1.00 92.94 99 PRO A O 1
ATOM 798 N N . GLN A 1 100 ? -4.969 0.094 -13.181 1.00 94.25 100 GLN A N 1
ATOM 799 C CA . GLN A 1 100 ? -4.123 -0.811 -12.401 1.00 94.25 100 GLN A CA 1
ATOM 800 C C . GLN A 1 100 ? -3.405 -1.805 -13.327 1.00 94.25 100 GLN A C 1
ATOM 802 O O . GLN A 1 100 ? -3.781 -1.976 -14.487 1.00 94.25 100 GLN A O 1
ATOM 807 N N . MET A 1 101 ? -2.367 -2.482 -12.831 1.00 91.75 101 MET A N 1
ATOM 808 C CA . MET 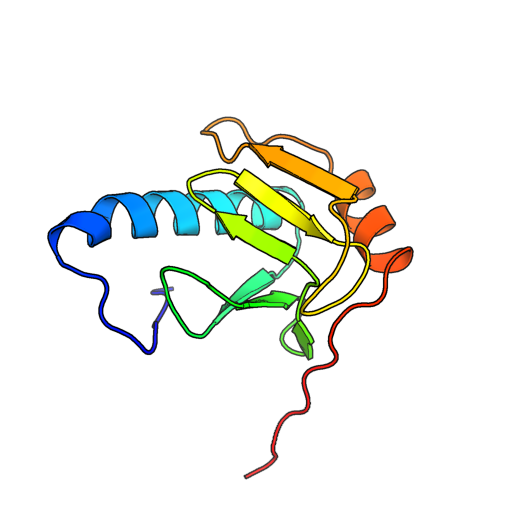A 1 101 ? -1.604 -3.451 -13.622 1.00 91.75 101 MET A CA 1
ATOM 809 C C . MET A 1 101 ? -2.230 -4.854 -13.524 1.00 91.75 101 MET A C 1
ATOM 811 O O . MET A 1 101 ? -2.180 -5.455 -12.449 1.00 91.75 101 MET A O 1
ATOM 815 N N . PRO A 1 102 ? -2.784 -5.439 -14.602 1.00 89.81 102 PRO A N 1
ATOM 816 C CA . PRO A 1 102 ? -3.235 -6.827 -14.567 1.00 89.81 102 PRO A CA 1
ATOM 817 C C . PRO A 1 102 ? -2.037 -7.768 -14.399 1.00 89.81 102 PRO A C 1
ATOM 819 O O . PRO A 1 102 ? -1.016 -7.621 -15.074 1.00 89.81 102 PRO A O 1
ATOM 822 N N . LEU A 1 103 ? -2.156 -8.750 -13.505 1.00 87.56 103 LEU A N 1
ATOM 823 C CA . LEU A 1 103 ? -1.155 -9.798 -13.333 1.00 87.56 103 LEU A CA 1
ATOM 824 C C . LEU A 1 103 ? -1.647 -11.075 -14.000 1.00 87.56 103 LEU A C 1
ATOM 826 O O . LEU A 1 103 ? -2.622 -11.690 -13.568 1.00 87.56 103 LEU A O 1
ATOM 830 N N . TYR A 1 104 ? -0.935 -11.507 -15.031 1.00 78.88 104 TYR A N 1
ATOM 831 C CA . TYR A 1 104 ? -1.182 -12.800 -15.647 1.00 78.88 104 TYR A CA 1
ATOM 832 C C . TYR A 1 104 ? -0.499 -13.883 -14.813 1.00 78.88 104 TYR A C 1
ATOM 834 O O . TYR A 1 104 ? 0.705 -13.824 -14.552 1.00 78.88 104 TYR A O 1
ATOM 842 N N . ARG A 1 105 ? -1.259 -14.901 -14.395 1.00 60.25 105 ARG A N 1
ATOM 843 C CA . ARG A 1 105 ? -0.645 -16.162 -13.975 1.00 60.25 105 ARG A CA 1
ATOM 844 C C . ARG A 1 105 ? 0.002 -16.762 -15.217 1.00 60.25 105 ARG A C 1
ATOM 846 O O . ARG A 1 105 ? -0.706 -17.144 -16.142 1.00 60.25 105 ARG A O 1
ATOM 853 N N . HIS A 1 106 ? 1.325 -16.886 -15.223 1.00 48.75 106 HIS A N 1
ATOM 854 C CA . HIS A 1 106 ? 1.934 -17.924 -16.040 1.00 48.75 106 HIS A CA 1
ATOM 855 C C . HIS A 1 106 ? 1.492 -19.257 -15.434 1.00 48.75 106 HIS A C 1
ATOM 857 O O . HIS A 1 106 ? 1.951 -19.644 -14.362 1.00 48.75 106 HIS A O 1
ATOM 863 N N . SER A 1 107 ? 0.514 -19.901 -16.066 1.00 39.41 107 SER A N 1
ATOM 864 C CA . SER A 1 107 ? 0.269 -21.328 -15.896 1.00 39.41 107 SER A CA 1
ATOM 865 C C . SER A 1 107 ? 1.519 -22.049 -16.400 1.00 39.41 107 SER A C 1
ATOM 867 O O . SER A 1 107 ? 1.745 -22.122 -17.605 1.00 39.41 107 SER A O 1
ATOM 869 N N . THR A 1 108 ? 2.358 -22.480 -15.464 1.00 38.94 108 THR A N 1
ATOM 870 C CA . THR A 1 108 ? 3.404 -23.494 -15.666 1.00 38.94 108 THR A CA 1
ATOM 871 C C . THR A 1 108 ? 2.942 -24.785 -15.036 1.00 38.94 108 THR A C 1
ATOM 873 O O . THR A 1 108 ? 2.369 -24.688 -13.925 1.00 38.94 108 THR A O 1
#

Foldseek 3Di:
DDQDEPDDDDPVCVVQLVLLVVLVVVLQVVLVWPWHFYYHSQWTFTDTPNWWTAQWTDDRQKIFHFQAHPDGDTPDIFGSDPDHDDHSVVVVCSPVRHDIHTHDPPPD

pLDDT: mean 87.85, std 15.07, range [38.09, 97.75]

Secondary structure (DSSP, 8-state):
-----SSPPPGGGHHHHHHHHHHHHHHHHTTT--EEEEE-SSSEEEEETTTEE-SEEEETTEEEEESSTTTPPEEEEEE--SSPPS-HHHHHHHHHHS--EE------